Protein AF-A0AB74M6B7-F1 (afdb_monomer)

Secondary structure (DSSP, 8-state):
--HHHHHHHHHHHHHHHHH----SSHHHHHHHHHHHHHHHHHHHHHHHHHHTPPPP--S--EEEEETTEEEEE---------------

pLDDT: mean 78.1, std 14.52, range [39.78, 95.31]

Structure (mmCIF, N/CA/C/O backbone):
data_AF-A0AB74M6B7-F1
#
_entry.id   AF-A0AB74M6B7-F1
#
loop_
_atom_site.group_PDB
_atom_site.id
_atom_site.type_symbol
_atom_site.label_atom_id
_atom_site.label_alt_id
_atom_site.label_comp_id
_atom_site.label_asym_id
_atom_site.label_entity_id
_atom_site.label_seq_id
_atom_site.pdbx_PDB_ins_code
_atom_site.Cartn_x
_atom_site.Cartn_y
_atom_site.Cartn_z
_atom_site.occupancy
_atom_site.B_iso_or_equiv
_atom_site.auth_seq_id
_atom_site.auth_comp_id
_atom_site.auth_asym_id
_atom_site.auth_atom_id
_atom_site.pdbx_PDB_model_num
ATOM 1 N N . MET A 1 1 ? -0.573 -11.921 11.160 1.00 66.62 1 MET A N 1
ATOM 2 C CA . MET A 1 1 ? 0.735 -11.247 11.281 1.00 66.62 1 MET A CA 1
ATOM 3 C C . MET A 1 1 ? 0.622 -10.079 12.243 1.00 66.62 1 MET A C 1
ATOM 5 O O . MET A 1 1 ? -0.413 -9.421 12.249 1.00 66.62 1 MET A O 1
ATOM 9 N N . SER A 1 2 ? 1.649 -9.835 13.056 1.00 87.25 2 SER A N 1
ATOM 10 C CA . SER A 1 2 ? 1.756 -8.629 13.883 1.00 87.25 2 SER A CA 1
ATOM 11 C C . SER A 1 2 ? 2.219 -7.431 13.047 1.00 87.25 2 SER A C 1
ATOM 13 O O . SER A 1 2 ? 2.863 -7.599 12.012 1.00 87.25 2 SER A O 1
ATOM 15 N N . ALA A 1 3 ? 1.945 -6.210 13.514 1.00 86.56 3 ALA A N 1
ATOM 16 C CA . ALA A 1 3 ? 2.406 -4.985 12.851 1.00 86.56 3 ALA A CA 1
ATOM 17 C C . ALA A 1 3 ? 3.935 -4.959 12.648 1.00 86.56 3 ALA A C 1
ATOM 19 O O . ALA A 1 3 ? 4.425 -4.511 11.616 1.00 86.56 3 ALA A O 1
ATOM 20 N N . ILE A 1 4 ? 4.690 -5.505 13.608 1.00 87.81 4 ILE A N 1
ATOM 21 C CA . ILE A 1 4 ? 6.154 -5.610 13.538 1.00 87.81 4 ILE A CA 1
ATOM 22 C C . ILE A 1 4 ? 6.586 -6.559 12.412 1.00 87.81 4 ILE A C 1
ATOM 24 O O . ILE A 1 4 ? 7.528 -6.251 11.685 1.00 87.81 4 ILE A O 1
ATOM 28 N N . GLN A 1 5 ? 5.893 -7.689 12.235 1.00 90.19 5 GLN A N 1
ATOM 29 C CA . GLN A 1 5 ? 6.168 -8.617 11.132 1.00 90.19 5 GLN A CA 1
ATOM 30 C C . GLN A 1 5 ? 5.949 -7.937 9.775 1.00 90.19 5 GLN A C 1
ATOM 32 O O . GLN A 1 5 ? 6.833 -7.986 8.925 1.00 90.19 5 GLN A O 1
ATOM 37 N N . ILE A 1 6 ? 4.841 -7.210 9.617 1.00 92.25 6 ILE A N 1
ATOM 38 C CA . ILE A 1 6 ? 4.507 -6.503 8.370 1.00 92.25 6 ILE A CA 1
ATOM 39 C C . ILE A 1 6 ? 5.535 -5.401 8.069 1.00 92.25 6 ILE A C 1
ATOM 41 O O . ILE A 1 6 ? 6.028 -5.291 6.948 1.00 92.25 6 ILE A O 1
ATOM 45 N N . ALA A 1 7 ? 5.937 -4.621 9.077 1.00 91.38 7 ALA A N 1
ATOM 46 C CA . ALA A 1 7 ? 6.967 -3.595 8.914 1.00 91.38 7 ALA A CA 1
ATOM 47 C C . ALA A 1 7 ? 8.330 -4.185 8.497 1.00 91.38 7 ALA A C 1
ATOM 49 O O . ALA A 1 7 ? 9.058 -3.586 7.698 1.00 91.38 7 ALA A O 1
ATOM 50 N N . ASN A 1 8 ? 8.680 -5.369 9.010 1.00 94.81 8 ASN A N 1
ATOM 51 C CA . ASN A 1 8 ? 9.890 -6.078 8.600 1.00 94.81 8 ASN A CA 1
ATOM 52 C C . ASN A 1 8 ? 9.797 -6.577 7.152 1.00 94.81 8 ASN A C 1
ATOM 54 O O . ASN A 1 8 ? 10.771 -6.439 6.409 1.00 94.81 8 ASN A O 1
ATOM 58 N N . GLU A 1 9 ? 8.637 -7.076 6.723 1.00 94.19 9 GLU A N 1
ATOM 59 C CA . GLU A 1 9 ? 8.405 -7.474 5.330 1.00 94.19 9 GLU A CA 1
ATOM 60 C C . GLU A 1 9 ? 8.489 -6.291 4.361 1.00 94.19 9 GLU A C 1
ATOM 62 O O . GLU A 1 9 ? 9.127 -6.405 3.314 1.00 94.19 9 GLU A O 1
ATOM 67 N N . MET A 1 10 ? 7.940 -5.129 4.725 1.00 95.25 10 MET A N 1
ATOM 68 C CA . MET A 1 10 ? 8.082 -3.900 3.933 1.00 95.25 10 MET A CA 1
ATOM 69 C C . MET A 1 10 ? 9.553 -3.499 3.768 1.00 95.25 10 MET A C 1
ATOM 71 O O . MET A 1 10 ? 9.998 -3.178 2.665 1.00 95.25 10 MET A O 1
ATOM 75 N N . ARG A 1 11 ? 10.340 -3.557 4.852 1.00 93.88 11 ARG A N 1
ATOM 76 C CA . ARG A 1 11 ? 11.785 -3.274 4.802 1.00 93.88 11 ARG A CA 1
ATOM 77 C C . ARG A 1 11 ? 12.538 -4.269 3.923 1.00 93.88 11 ARG A C 1
ATOM 79 O O . ARG A 1 11 ? 13.461 -3.860 3.220 1.00 93.88 11 ARG A O 1
ATOM 86 N N . ALA A 1 12 ? 12.178 -5.550 3.973 1.00 93.88 12 ALA A N 1
ATOM 87 C CA . ALA A 1 12 ? 12.767 -6.573 3.115 1.00 93.88 12 ALA A CA 1
ATOM 88 C C . ALA A 1 12 ? 12.436 -6.306 1.639 1.00 93.88 12 ALA A C 1
ATOM 90 O O . ALA A 1 12 ? 13.349 -6.199 0.827 1.00 93.88 12 ALA A O 1
ATOM 91 N N . ALA A 1 13 ? 11.162 -6.064 1.315 1.00 92.19 13 ALA A N 1
ATOM 92 C CA . ALA A 1 13 ? 10.719 -5.775 -0.048 1.00 92.19 13 ALA A CA 1
ATOM 93 C C . ALA A 1 13 ? 11.403 -4.532 -0.645 1.00 92.19 13 ALA A C 1
ATOM 95 O O . ALA A 1 13 ? 11.797 -4.550 -1.810 1.00 92.19 13 ALA A O 1
ATOM 96 N N . ALA A 1 14 ? 11.581 -3.468 0.147 1.00 91.06 14 ALA A N 1
ATOM 97 C CA . ALA A 1 14 ? 12.283 -2.260 -0.289 1.00 91.06 14 ALA A CA 1
ATOM 98 C C . ALA A 1 14 ? 13.775 -2.518 -0.568 1.00 91.06 14 ALA A C 1
ATOM 100 O O . ALA A 1 14 ? 14.316 -2.042 -1.566 1.00 91.06 14 ALA A O 1
ATOM 101 N N . ARG A 1 15 ? 14.445 -3.299 0.291 1.00 90.38 15 ARG A N 1
ATOM 102 C CA . ARG A 1 15 ? 15.854 -3.677 0.089 1.00 90.38 15 ARG A CA 1
ATOM 103 C C . ARG A 1 15 ? 16.033 -4.583 -1.118 1.00 90.38 15 ARG A C 1
ATOM 105 O O . ARG A 1 15 ? 16.982 -4.380 -1.868 1.00 90.38 15 ARG A O 1
ATOM 112 N N . ASP A 1 16 ? 15.142 -5.548 -1.306 1.00 90.06 16 ASP A N 1
ATOM 113 C CA . ASP A 1 16 ? 15.189 -6.465 -2.442 1.00 90.06 16 ASP A CA 1
ATOM 114 C C . ASP A 1 16 ? 15.010 -5.709 -3.758 1.00 90.06 16 ASP A C 1
ATOM 116 O O . ASP A 1 16 ? 15.782 -5.921 -4.691 1.00 90.06 16 ASP A O 1
ATOM 120 N N . PHE A 1 17 ? 14.054 -4.776 -3.819 1.00 87.62 17 PHE A N 1
ATOM 121 C CA . PHE A 1 17 ? 13.869 -3.924 -4.992 1.00 87.62 17 PHE A CA 1
ATOM 122 C C . PHE A 1 17 ? 15.085 -3.018 -5.236 1.00 87.62 17 PHE A C 1
ATOM 124 O O . PHE A 1 17 ? 15.591 -2.975 -6.350 1.00 87.62 17 PHE A O 1
ATOM 131 N N . GLY A 1 18 ? 15.628 -2.371 -4.196 1.00 83.31 18 GLY A N 1
ATOM 132 C CA . GLY A 1 18 ? 1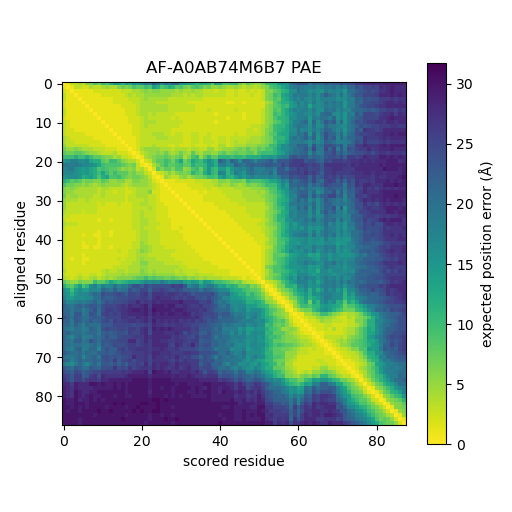6.813 -1.511 -4.322 1.00 83.31 18 GLY A CA 1
ATOM 133 C C . GLY A 1 18 ? 18.115 -2.253 -4.659 1.00 83.31 18 GLY A C 1
ATOM 134 O O . GLY A 1 18 ? 19.022 -1.670 -5.246 1.00 83.31 18 GLY A O 1
ATOM 135 N N . ARG A 1 19 ? 18.226 -3.544 -4.313 1.00 83.81 19 ARG A N 1
ATOM 136 C CA . ARG A 1 19 ? 19.370 -4.396 -4.689 1.00 83.81 19 ARG A CA 1
ATOM 137 C C . ARG A 1 19 ? 19.298 -4.892 -6.129 1.00 83.81 19 ARG A C 1
ATOM 139 O O . ARG A 1 19 ? 20.334 -5.294 -6.668 1.00 83.81 19 ARG A O 1
ATOM 146 N N . ARG A 1 20 ? 18.120 -4.867 -6.762 1.00 78.62 20 ARG A N 1
ATOM 147 C CA . ARG A 1 20 ? 17.989 -5.162 -8.193 1.00 78.62 20 ARG A CA 1
ATOM 148 C C . ARG A 1 20 ? 18.654 -4.034 -8.975 1.00 78.62 20 ARG A C 1
ATOM 150 O O . ARG A 1 20 ? 18.096 -2.971 -9.194 1.00 78.62 20 ARG A O 1
ATOM 157 N N . THR A 1 21 ? 19.903 -4.282 -9.340 1.00 61.19 21 THR A N 1
ATOM 158 C CA . THR A 1 21 ? 20.824 -3.307 -9.939 1.00 61.19 21 THR A CA 1
ATOM 159 C C . THR A 1 21 ? 20.885 -3.403 -11.459 1.00 61.19 21 THR A C 1
ATOM 161 O O . THR A 1 21 ? 21.554 -2.594 -12.094 1.00 61.19 21 THR A O 1
ATOM 164 N N . ARG A 1 22 ? 20.207 -4.383 -12.062 1.00 66.56 22 ARG A N 1
ATOM 165 C CA . ARG A 1 22 ? 20.199 -4.600 -13.509 1.00 66.56 22 ARG A CA 1
ATOM 166 C C . ARG A 1 22 ? 18.807 -5.008 -13.950 1.00 66.56 22 ARG A C 1
ATOM 168 O O . ARG A 1 22 ? 18.467 -6.182 -13.906 1.00 66.56 22 ARG A O 1
ATOM 175 N N . PHE A 1 23 ? 18.024 -4.022 -14.350 1.00 72.44 23 PHE A N 1
ATOM 176 C CA . PHE A 1 23 ? 16.923 -4.262 -15.268 1.00 72.44 23 PHE A CA 1
ATOM 177 C C . PHE A 1 23 ? 17.540 -4.164 -16.659 1.00 72.44 23 PHE A C 1
ATOM 179 O O . PHE A 1 23 ? 18.171 -3.152 -16.976 1.00 72.44 23 PHE A O 1
ATOM 186 N N . GLY A 1 24 ? 17.503 -5.263 -17.414 1.00 70.00 24 GLY A N 1
ATOM 187 C CA . GLY A 1 24 ? 18.117 -5.311 -18.744 1.00 70.00 24 GLY A CA 1
ATOM 188 C C . GLY A 1 24 ? 17.343 -4.465 -19.753 1.00 70.00 24 GLY A C 1
ATOM 189 O O . GLY A 1 24 ? 17.912 -4.009 -20.742 1.00 70.00 24 GLY A O 1
ATOM 190 N N . ASP A 1 25 ? 16.068 -4.225 -19.451 1.00 85.19 25 ASP A N 1
ATOM 191 C CA . ASP A 1 25 ? 15.119 -3.455 -20.237 1.00 85.19 25 ASP A CA 1
ATOM 192 C C . ASP A 1 25 ? 14.340 -2.474 -19.338 1.00 85.19 25 ASP A C 1
ATOM 194 O O . ASP A 1 25 ? 14.028 -2.748 -18.173 1.00 85.19 25 ASP A O 1
ATOM 198 N N . GLN A 1 26 ? 14.008 -1.307 -19.886 1.00 83.81 26 GLN A N 1
ATOM 199 C CA . GLN A 1 26 ? 13.170 -0.308 -19.234 1.00 83.81 26 GLN A CA 1
ATOM 200 C C . GLN A 1 26 ? 11.741 -0.823 -19.007 1.00 83.81 26 GLN A C 1
ATOM 202 O O . GLN A 1 26 ? 11.138 -0.477 -17.989 1.00 83.81 26 GLN A O 1
ATOM 207 N N . ALA A 1 27 ? 11.202 -1.649 -19.911 1.00 86.81 27 ALA A N 1
ATOM 208 C CA . ALA A 1 27 ? 9.881 -2.252 -19.727 1.00 86.81 27 ALA A CA 1
ATOM 209 C C . ALA A 1 27 ? 9.862 -3.191 -18.508 1.00 86.81 27 ALA A C 1
ATOM 211 O O . ALA A 1 27 ? 9.011 -3.050 -17.630 1.00 86.81 27 ALA A O 1
ATOM 212 N N . GLU A 1 28 ? 10.876 -4.051 -18.390 1.00 86.31 28 GLU A N 1
ATOM 213 C CA . GLU A 1 28 ? 11.072 -4.954 -17.249 1.00 86.31 28 GLU A CA 1
ATOM 214 C C . GLU A 1 28 ? 11.189 -4.182 -15.923 1.00 86.31 28 GLU A C 1
ATOM 216 O O . GLU A 1 28 ? 10.609 -4.572 -14.907 1.00 86.31 28 GLU A O 1
ATOM 221 N N . TYR A 1 29 ? 11.893 -3.044 -15.926 1.00 88.81 29 TYR A N 1
ATOM 222 C CA . TYR A 1 29 ? 11.959 -2.169 -14.754 1.00 88.81 29 TYR A CA 1
ATOM 223 C C . TYR A 1 29 ? 10.589 -1.624 -14.351 1.00 88.81 29 TYR A C 1
ATOM 225 O O . TYR A 1 29 ? 10.251 -1.623 -13.165 1.00 88.81 29 TYR A O 1
ATOM 233 N N . LEU A 1 30 ? 9.810 -1.129 -15.316 1.00 90.06 30 LEU A N 1
ATOM 234 C CA . LEU A 1 30 ? 8.504 -0.535 -15.043 1.00 90.06 30 LEU A CA 1
ATOM 235 C C . LEU A 1 30 ? 7.513 -1.57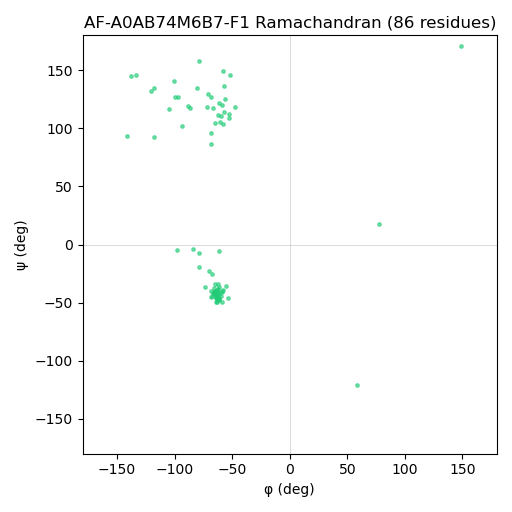7 -14.520 1.00 90.06 30 LEU A C 1
ATOM 237 O O . LEU A 1 30 ? 6.849 -1.305 -13.521 1.00 90.06 30 LEU A O 1
ATOM 241 N N . GLU A 1 31 ? 7.480 -2.774 -15.104 1.00 89.88 31 GLU A N 1
ATOM 242 C CA . GLU A 1 31 ? 6.653 -3.880 -14.605 1.00 89.88 31 GLU A CA 1
ATOM 243 C C . GLU A 1 31 ? 7.064 -4.298 -13.187 1.00 89.88 31 GLU A C 1
ATOM 245 O O . GLU A 1 31 ? 6.225 -4.387 -12.286 1.00 89.88 31 GLU A O 1
ATOM 250 N N . ALA A 1 32 ? 8.368 -4.463 -12.941 1.00 89.94 32 ALA A N 1
ATOM 251 C CA . ALA A 1 32 ? 8.872 -4.795 -11.613 1.00 89.94 32 ALA A CA 1
ATOM 252 C C . ALA A 1 32 ? 8.565 -3.701 -10.577 1.00 89.94 32 ALA A C 1
ATOM 254 O O . ALA A 1 32 ? 8.332 -4.008 -9.402 1.00 89.94 32 ALA A O 1
ATOM 255 N N . LYS A 1 33 ? 8.574 -2.429 -10.992 1.00 91.06 33 LYS A N 1
ATOM 256 C CA . LYS A 1 33 ? 8.210 -1.287 -10.148 1.00 91.06 33 LYS A CA 1
ATOM 257 C C . LYS A 1 33 ? 6.720 -1.304 -9.819 1.00 91.06 33 LYS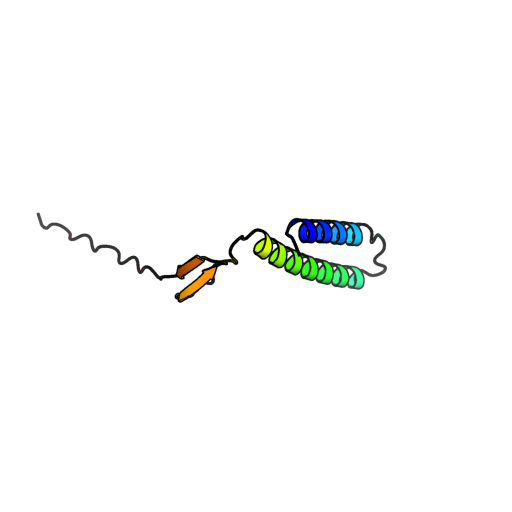 A C 1
ATOM 259 O O . LYS A 1 33 ? 6.367 -1.126 -8.655 1.00 91.06 33 LYS A O 1
ATOM 264 N N . ASP A 1 34 ? 5.860 -1.557 -10.798 1.00 93.62 34 ASP A N 1
ATOM 265 C CA . ASP A 1 34 ? 4.413 -1.632 -10.588 1.00 93.62 34 ASP A CA 1
ATOM 266 C C . ASP A 1 34 ? 4.047 -2.775 -9.635 1.00 93.62 34 ASP A C 1
ATOM 268 O O . ASP A 1 34 ? 3.264 -2.585 -8.699 1.00 93.62 34 ASP A O 1
ATOM 272 N N . ASP A 1 35 ? 4.668 -3.943 -9.797 1.00 92.75 35 ASP A N 1
ATOM 273 C CA . ASP A 1 35 ? 4.482 -5.068 -8.880 1.00 92.75 35 ASP A CA 1
ATOM 274 C C . ASP A 1 35 ? 5.018 -4.778 -7.474 1.00 92.75 35 ASP A C 1
ATOM 276 O O . ASP A 1 35 ? 4.385 -5.149 -6.476 1.00 92.75 35 ASP A O 1
ATOM 280 N N . HIS A 1 36 ? 6.144 -4.066 -7.368 1.00 94.00 36 HIS A N 1
ATOM 281 C CA . HIS A 1 36 ? 6.656 -3.594 -6.085 1.00 94.00 36 HIS A CA 1
ATOM 282 C C . HIS A 1 36 ? 5.664 -2.643 -5.399 1.00 94.00 36 HIS A C 1
ATOM 284 O O . HIS A 1 36 ? 5.341 -2.853 -4.227 1.00 94.00 36 HIS A O 1
ATOM 290 N N . CYS A 1 37 ? 5.123 -1.658 -6.121 1.00 93.62 37 CYS A N 1
ATOM 291 C CA . CYS A 1 37 ? 4.113 -0.734 -5.603 1.00 93.62 37 CYS A CA 1
ATOM 292 C C . CYS A 1 37 ? 2.854 -1.475 -5.129 1.00 93.62 37 CYS A C 1
ATOM 294 O O . CYS A 1 37 ? 2.451 -1.311 -3.977 1.00 93.62 37 CYS A O 1
ATOM 296 N N . ARG A 1 38 ? 2.298 -2.382 -5.946 1.00 95.31 38 ARG A N 1
ATOM 297 C CA . ARG A 1 38 ? 1.128 -3.199 -5.564 1.00 95.31 38 ARG A CA 1
ATOM 298 C C . ARG A 1 38 ? 1.383 -4.022 -4.302 1.00 95.31 38 ARG A C 1
ATOM 300 O O . ARG A 1 38 ? 0.489 -4.181 -3.470 1.00 95.31 38 ARG A O 1
ATOM 307 N N . ARG A 1 39 ? 2.589 -4.580 -4.155 1.00 94.31 39 ARG A N 1
ATOM 308 C CA . ARG A 1 39 ? 2.973 -5.335 -2.954 1.00 94.31 39 ARG A CA 1
ATOM 309 C C . ARG A 1 39 ? 3.063 -4.425 -1.729 1.00 94.31 39 ARG A C 1
ATOM 311 O O . ARG A 1 39 ? 2.562 -4.803 -0.671 1.00 94.31 39 ARG A O 1
ATOM 318 N N . MET A 1 40 ? 3.669 -3.249 -1.868 1.00 94.75 40 MET A N 1
ATOM 319 C CA . MET A 1 40 ? 3.786 -2.271 -0.784 1.00 94.75 40 MET A CA 1
ATOM 320 C C . MET A 1 40 ? 2.418 -1.755 -0.328 1.00 94.75 40 MET A C 1
ATOM 322 O O . MET A 1 40 ? 2.197 -1.669 0.877 1.00 94.75 40 MET A O 1
ATOM 326 N N . ASP A 1 41 ? 1.481 -1.513 -1.246 1.00 94.19 41 ASP A N 1
ATOM 327 C CA . ASP A 1 41 ? 0.114 -1.089 -0.910 1.00 94.19 41 ASP A CA 1
ATOM 328 C C . ASP A 1 41 ? -0.638 -2.141 -0.086 1.00 94.19 41 ASP A C 1
ATOM 330 O O . ASP A 1 41 ? -1.307 -1.810 0.895 1.00 94.19 41 ASP A O 1
ATOM 334 N N . ARG A 1 42 ? -0.492 -3.427 -0.432 1.00 93.00 42 ARG A N 1
ATOM 335 C CA . ARG A 1 42 ? -1.081 -4.528 0.351 1.00 93.00 42 ARG A CA 1
ATOM 336 C C . ARG A 1 42 ? -0.491 -4.592 1.759 1.00 93.00 42 ARG A C 1
ATOM 338 O O . ARG A 1 42 ? -1.243 -4.645 2.727 1.00 93.00 42 ARG A O 1
ATOM 345 N N . LEU A 1 43 ? 0.838 -4.523 1.876 1.00 93.62 43 LEU A N 1
ATOM 346 C CA . LEU A 1 43 ? 1.520 -4.521 3.175 1.00 93.62 43 LEU A CA 1
ATOM 347 C C . LEU A 1 43 ? 1.136 -3.296 4.017 1.00 93.62 43 LEU A C 1
ATOM 349 O O . LEU A 1 43 ? 0.941 -3.418 5.223 1.00 93.62 43 LEU A O 1
ATOM 353 N N . LEU A 1 44 ? 0.974 -2.127 3.396 1.00 90.81 44 LEU A N 1
ATOM 354 C CA . LEU A 1 44 ? 0.491 -0.921 4.066 1.00 90.81 44 LEU A CA 1
ATOM 355 C C . LEU A 1 44 ? -0.941 -1.090 4.578 1.00 90.81 44 LEU A C 1
ATOM 357 O O . LEU A 1 44 ? -1.212 -0.743 5.726 1.00 90.81 44 LEU A O 1
ATOM 361 N N . ALA A 1 45 ? -1.847 -1.647 3.773 1.00 89.12 45 ALA A N 1
ATOM 362 C CA . ALA A 1 45 ? -3.221 -1.912 4.197 1.00 89.12 45 ALA A CA 1
ATOM 363 C C . ALA A 1 45 ? -3.275 -2.898 5.379 1.00 89.12 45 ALA A C 1
ATOM 365 O O . ALA A 1 45 ? -3.997 -2.664 6.356 1.00 89.12 45 ALA A O 1
ATOM 366 N N . ASP A 1 46 ? -2.468 -3.959 5.329 1.00 88.25 46 ASP A N 1
ATOM 367 C CA . ASP A 1 46 ? -2.345 -4.924 6.421 1.00 88.25 46 ASP A CA 1
ATOM 368 C C . ASP A 1 46 ? -1.745 -4.281 7.675 1.00 88.25 46 ASP A C 1
ATOM 370 O O . ASP A 1 46 ? -2.223 -4.532 8.785 1.00 88.25 46 ASP A O 1
ATOM 374 N N . LEU A 1 47 ? -0.741 -3.411 7.517 1.00 89.38 47 LEU A N 1
ATOM 375 C CA . LEU A 1 47 ? -0.129 -2.679 8.622 1.00 89.38 47 LEU A CA 1
ATOM 376 C C . LEU A 1 47 ? -1.146 -1.754 9.289 1.00 89.38 47 LEU A C 1
ATOM 378 O O . LEU A 1 47 ? -1.298 -1.821 10.505 1.00 89.38 47 LEU A O 1
ATOM 382 N N . VAL A 1 48 ? -1.870 -0.950 8.504 1.00 85.81 48 VAL A N 1
ATOM 383 C CA . VAL A 1 48 ? -2.955 -0.055 8.949 1.00 85.81 48 VAL A CA 1
ATOM 384 C C . VAL A 1 48 ? -4.002 -0.837 9.744 1.00 85.81 48 VAL A C 1
ATOM 386 O O . VAL A 1 48 ? -4.368 -0.440 10.853 1.00 85.81 48 VAL A O 1
ATOM 389 N N . ARG A 1 49 ? -4.418 -2.004 9.239 1.00 82.88 49 ARG A N 1
ATOM 390 C CA . ARG A 1 49 ? -5.348 -2.897 9.941 1.00 82.88 49 ARG A CA 1
ATOM 391 C C . ARG A 1 49 ? -4.760 -3.445 11.245 1.00 82.88 49 ARG A C 1
ATOM 393 O O . ARG A 1 49 ? -5.482 -3.531 12.238 1.00 82.88 49 ARG A O 1
ATOM 400 N N . ALA A 1 50 ? -3.479 -3.814 11.256 1.00 83.19 50 ALA A N 1
ATOM 401 C CA . ALA A 1 50 ? -2.803 -4.405 12.410 1.00 83.19 50 ALA A CA 1
ATOM 402 C C . ALA A 1 50 ? -2.503 -3.393 13.529 1.00 83.19 50 ALA A C 1
ATOM 404 O O . ALA A 1 50 ? -2.607 -3.745 14.702 1.00 83.19 50 ALA A O 1
ATOM 405 N N . ILE A 1 51 ? -2.162 -2.145 13.189 1.00 82.25 51 ILE A N 1
ATOM 406 C CA . ILE A 1 51 ? -1.967 -1.052 14.162 1.00 82.25 51 ILE A CA 1
ATOM 407 C C . ILE A 1 51 ? -3.297 -0.453 14.645 1.00 82.25 51 ILE A C 1
ATOM 409 O O . ILE A 1 51 ? -3.312 0.357 15.568 1.00 82.25 51 ILE A O 1
ATOM 413 N N . GLY A 1 52 ? -4.418 -0.858 14.041 1.00 69.00 52 GLY A N 1
ATOM 414 C CA . GLY A 1 52 ? -5.750 -0.381 14.400 1.00 69.00 52 GLY A CA 1
ATOM 415 C C . GLY A 1 52 ? -6.075 1.010 13.859 1.00 69.00 52 GLY A C 1
ATOM 416 O O . GLY A 1 52 ? -7.024 1.631 14.339 1.00 69.00 52 GLY A O 1
ATOM 417 N N . THR A 1 53 ? -5.332 1.506 12.865 1.00 58.25 53 THR A N 1
ATOM 418 C CA . THR A 1 53 ? -5.738 2.700 12.123 1.00 58.25 53 THR A CA 1
ATOM 419 C C . THR A 1 53 ? -7.006 2.334 11.349 1.00 58.25 53 THR A C 1
ATOM 421 O O . THR A 1 53 ? -6.971 1.409 10.532 1.00 58.25 53 THR A O 1
ATOM 424 N N . PRO A 1 54 ? -8.151 2.986 11.620 1.00 56.91 54 PRO A N 1
ATOM 425 C CA . PRO A 1 54 ? -9.384 2.661 10.924 1.00 56.91 54 PRO A CA 1
ATOM 426 C C . PRO A 1 54 ? -9.159 2.831 9.417 1.00 56.91 5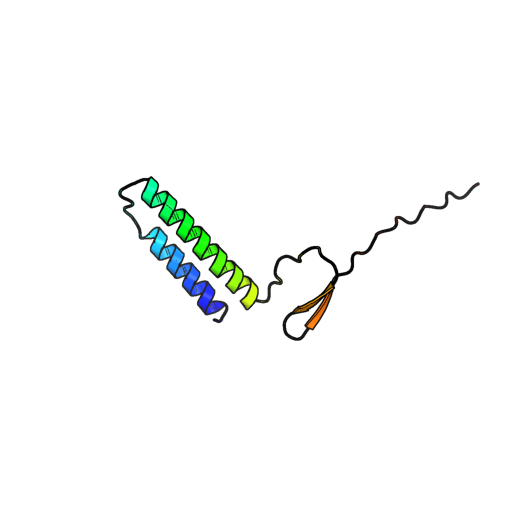4 PRO A C 1
ATOM 428 O O . PRO A 1 54 ? -8.552 3.834 9.026 1.00 56.91 54 PRO A O 1
ATOM 431 N N . PRO A 1 55 ? -9.630 1.899 8.565 1.00 55.22 55 PRO A N 1
ATOM 432 C CA . PRO A 1 55 ? -9.652 2.146 7.129 1.00 55.22 55 PRO A CA 1
ATOM 433 C C . PRO A 1 55 ? -10.347 3.492 6.870 1.00 55.22 55 PRO A C 1
ATOM 435 O O . PRO A 1 55 ? -11.257 3.839 7.637 1.00 55.22 55 PRO A O 1
ATOM 438 N N . PRO A 1 56 ? -9.921 4.260 5.843 1.00 56.88 56 PRO A N 1
ATOM 439 C 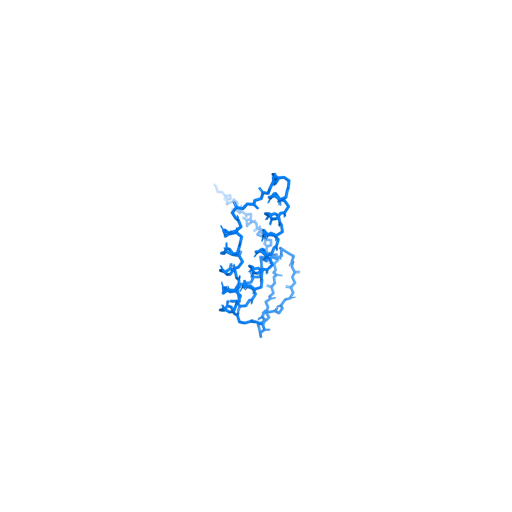CA . PRO A 1 56 ? -10.529 5.546 5.523 1.00 56.88 56 PRO A CA 1
ATOM 440 C C . PRO A 1 56 ? -12.039 5.357 5.506 1.00 56.88 56 PRO A C 1
ATOM 442 O O . PRO A 1 56 ? -12.557 4.495 4.794 1.00 56.88 56 PRO A O 1
ATOM 445 N N . LEU A 1 57 ? -12.712 6.076 6.405 1.00 55.22 57 LEU A N 1
ATOM 446 C CA . LEU A 1 57 ? -14.131 5.908 6.668 1.00 55.22 57 LEU A CA 1
ATOM 447 C C . LEU A 1 57 ? -14.856 6.010 5.327 1.00 55.22 57 LEU A C 1
ATOM 449 O O . LEU A 1 57 ? -14.881 7.080 4.721 1.00 55.22 57 LEU A O 1
ATOM 453 N N . SER A 1 58 ? -15.437 4.905 4.848 1.00 55.47 58 SER A N 1
ATOM 454 C CA . SER A 1 58 ? -16.388 5.007 3.749 1.00 55.47 58 SER A CA 1
ATOM 455 C C . SER A 1 58 ? -17.470 5.970 4.228 1.00 55.47 58 SER A C 1
ATOM 457 O O . SER A 1 58 ? -18.043 5.743 5.293 1.00 55.47 58 SER A O 1
ATOM 459 N N . ILE A 1 59 ? -17.746 7.030 3.471 1.00 59.44 59 ILE A N 1
ATOM 460 C CA . ILE A 1 59 ? -18.673 8.115 3.852 1.00 59.44 59 ILE A CA 1
ATOM 461 C C . ILE A 1 59 ? -20.121 7.606 4.069 1.00 59.44 59 ILE A C 1
ATOM 463 O O . ILE A 1 59 ? -21.000 8.336 4.517 1.00 59.44 59 ILE A O 1
ATOM 467 N N . GLN A 1 60 ? -20.390 6.333 3.782 1.00 66.00 60 GLN A N 1
ATOM 468 C CA . GLN A 1 60 ? -21.710 5.735 3.868 1.00 66.00 60 GLN A CA 1
ATOM 469 C C . GLN A 1 60 ? -22.188 5.552 5.329 1.00 66.00 60 GLN A C 1
ATOM 471 O O . GLN A 1 60 ? -21.477 4.949 6.140 1.00 66.00 60 GLN A O 1
ATOM 476 N N . PRO A 1 61 ? -23.408 6.011 5.670 1.00 78.00 61 PRO A N 1
ATOM 477 C CA . PRO A 1 61 ? -24.019 5.791 6.981 1.00 78.00 61 PRO A CA 1
ATOM 478 C C . PRO A 1 61 ? -24.167 4.311 7.340 1.00 78.00 61 PRO A C 1
ATOM 480 O O . PRO A 1 61 ? -24.408 3.466 6.474 1.00 78.00 61 PRO A O 1
ATOM 483 N N . GLY A 1 62 ? -24.103 4.001 8.636 1.00 79.31 62 GLY A N 1
ATOM 484 C CA . GLY A 1 62 ? -24.427 2.671 9.151 1.00 79.31 62 GLY A CA 1
ATOM 485 C C . GLY A 1 62 ? -23.649 2.259 10.397 1.00 79.31 62 GLY A C 1
ATOM 486 O O . GLY A 1 62 ? -22.690 2.912 10.813 1.00 79.31 62 GLY A O 1
ATOM 487 N N . THR A 1 63 ? -24.072 1.139 10.987 1.00 80.38 63 THR A N 1
ATOM 488 C CA . THR A 1 63 ? -23.395 0.499 12.123 1.00 80.38 63 THR A CA 1
ATOM 489 C C . THR A 1 63 ? -22.205 -0.320 11.637 1.00 80.38 63 THR A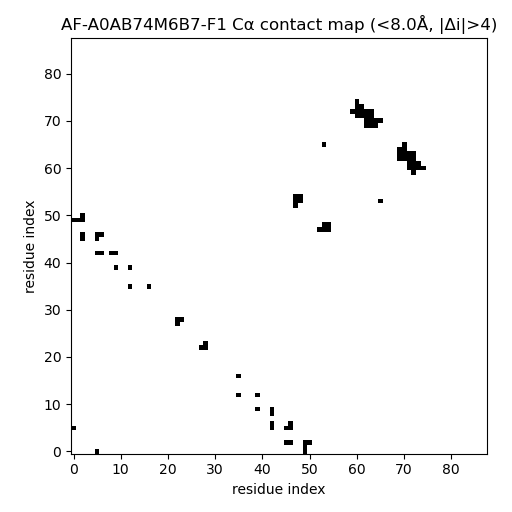 C 1
ATOM 491 O O . THR A 1 63 ? -22.315 -1.072 10.660 1.00 80.38 63 THR A O 1
ATOM 494 N N . ARG A 1 64 ? -21.059 -0.199 12.311 1.00 74.50 64 ARG A N 1
ATOM 495 C CA . ARG A 1 64 ? -19.829 -0.933 11.990 1.00 74.50 64 ARG A CA 1
ATOM 496 C C . ARG A 1 64 ? -19.150 -1.434 13.261 1.00 74.50 64 ARG A C 1
ATOM 498 O O . ARG A 1 64 ? -19.161 -0.765 14.291 1.00 74.50 64 ARG A O 1
ATOM 505 N N . ARG A 1 65 ? -18.531 -2.613 13.176 1.00 73.88 65 ARG A N 1
ATOM 506 C CA . ARG A 1 65 ? -17.702 -3.177 14.248 1.00 73.88 65 ARG A CA 1
ATOM 507 C C . ARG A 1 65 ? -16.228 -2.873 13.987 1.00 73.88 65 ARG A C 1
ATOM 509 O O . ARG A 1 65 ? -15.713 -3.194 12.921 1.00 73.88 65 ARG A O 1
ATOM 516 N N . LEU A 1 66 ? -15.563 -2.282 14.974 1.00 67.88 66 LEU A N 1
ATOM 517 C CA . LEU A 1 66 ? -14.124 -2.026 15.014 1.00 67.88 66 LEU A CA 1
ATOM 518 C C . LEU A 1 66 ? -13.537 -2.803 16.196 1.00 67.88 66 LEU A C 1
ATOM 520 O O . LEU A 1 66 ? -13.557 -2.341 17.339 1.00 67.88 66 LEU A O 1
ATOM 524 N N . GLY A 1 67 ? -13.069 -4.024 15.928 1.00 75.50 67 GLY A N 1
ATOM 525 C CA . GLY A 1 67 ? -12.686 -4.963 16.984 1.00 75.50 67 GLY A CA 1
ATOM 526 C C . GLY A 1 67 ? -13.867 -5.238 17.921 1.00 75.50 67 GLY A C 1
ATOM 527 O O . GLY A 1 67 ? -14.926 -5.671 17.471 1.00 75.50 67 GLY A O 1
ATOM 528 N N . ALA A 1 68 ? -13.700 -4.936 19.211 1.00 77.75 68 ALA A N 1
ATOM 529 C CA . ALA A 1 68 ? -14.750 -5.062 20.228 1.0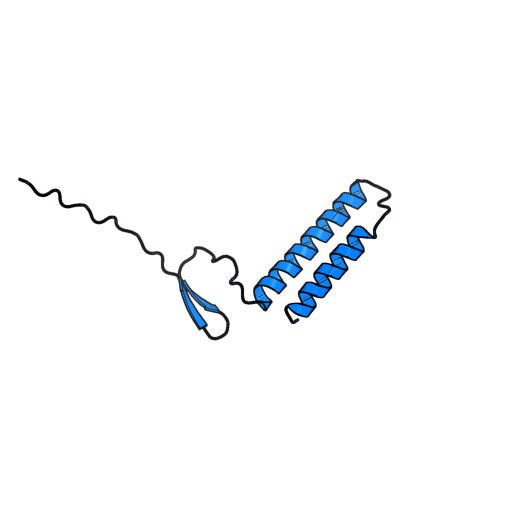0 77.75 68 ALA A CA 1
ATOM 530 C C . ALA A 1 68 ? -15.708 -3.852 20.311 1.00 77.75 68 ALA A C 1
ATOM 532 O O . ALA A 1 68 ? -16.647 -3.866 21.104 1.00 77.75 68 ALA A O 1
ATOM 533 N N . ARG A 1 69 ? -15.479 -2.784 19.536 1.00 68.12 69 ARG A N 1
ATOM 534 C CA . ARG A 1 69 ? -16.265 -1.540 19.605 1.00 68.12 69 ARG A CA 1
ATOM 535 C C . ARG A 1 69 ? -17.301 -1.483 18.485 1.00 68.12 69 ARG A C 1
ATOM 537 O O . ARG A 1 69 ? -17.008 -1.843 17.347 1.00 68.12 69 ARG A O 1
ATOM 544 N N . SER A 1 70 ? -18.497 -0.991 18.796 1.00 78.62 70 SER A N 1
ATOM 545 C CA . SER A 1 70 ? -19.524 -0.657 17.804 1.00 78.62 70 SER A CA 1
ATOM 546 C C . SER A 1 70 ? -19.502 0.848 17.543 1.00 78.62 70 SER A C 1
ATOM 548 O O . SER A 1 70 ? -19.553 1.631 18.490 1.00 78.62 70 SER A O 1
ATOM 550 N N . VAL A 1 71 ? -19.402 1.252 16.278 1.00 79.69 71 VAL A N 1
ATOM 551 C CA . VAL A 1 71 ? -19.407 2.657 15.849 1.00 79.69 71 VAL A CA 1
ATOM 552 C C . VAL A 1 71 ? -20.569 2.885 14.890 1.00 79.69 71 VAL A C 1
ATOM 554 O O . VAL A 1 71 ? -20.767 2.120 13.947 1.00 79.69 71 VAL A O 1
ATOM 557 N N . GLN A 1 72 ? -21.328 3.954 15.130 1.00 83.19 72 GLN A N 1
ATOM 558 C CA . GLN A 1 72 ? -22.424 4.388 14.271 1.00 83.19 72 GLN A CA 1
ATOM 559 C C . GLN A 1 72 ? -21.988 5.611 13.460 1.00 83.19 72 GLN A C 1
ATOM 561 O O . GLN A 1 72 ? -21.737 6.675 14.026 1.00 83.19 72 GLN A O 1
ATOM 566 N N . VAL A 1 73 ? -21.935 5.473 12.135 1.00 77.38 73 VAL A N 1
ATOM 567 C CA . VAL A 1 73 ? -21.741 6.608 11.225 1.00 77.38 73 VAL A CA 1
ATOM 568 C C . VAL A 1 73 ? -23.112 7.188 10.896 1.00 77.38 73 VAL A C 1
ATOM 570 O O . VAL A 1 73 ? -23.970 6.494 10.346 1.00 77.38 73 VAL A O 1
ATOM 573 N N . VAL A 1 74 ? -23.323 8.455 11.250 1.00 77.25 74 VAL A N 1
ATOM 574 C CA . VAL A 1 74 ? -24.530 9.221 10.918 1.00 77.25 74 VAL A CA 1
ATOM 575 C C . VAL A 1 74 ? -24.153 10.409 10.043 1.00 77.25 74 VAL A C 1
ATOM 577 O O . VAL A 1 74 ? -23.201 11.127 10.353 1.00 77.25 74 VAL A O 1
ATOM 580 N N . ILE A 1 75 ? -24.911 10.643 8.971 1.00 76.56 75 ILE A N 1
ATOM 581 C CA . ILE A 1 75 ? -24.889 11.943 8.298 1.00 76.56 75 ILE A CA 1
ATOM 582 C C . ILE A 1 75 ? -25.602 12.912 9.233 1.00 76.56 75 ILE A C 1
ATOM 584 O O . ILE A 1 75 ? -26.763 12.714 9.585 1.00 76.56 75 ILE A O 1
ATOM 588 N N . ARG A 1 76 ? -24.881 13.936 9.685 1.00 73.81 76 ARG A N 1
ATOM 589 C CA . ARG A 1 76 ? -25.499 15.083 10.342 1.00 73.81 76 ARG A CA 1
ATOM 590 C C . ARG A 1 76 ? -25.738 16.121 9.266 1.00 73.81 76 ARG A C 1
ATOM 592 O O . ARG A 1 76 ? -24.799 16.818 8.882 1.00 73.81 76 ARG A O 1
ATOM 599 N N . ASP A 1 77 ? -26.979 16.230 8.813 1.00 68.06 77 ASP A N 1
ATOM 600 C CA . ASP A 1 77 ? -27.403 17.408 8.075 1.00 68.06 77 ASP A CA 1
ATOM 601 C C . ASP A 1 77 ? -27.228 18.595 9.017 1.00 68.06 77 ASP A C 1
ATOM 603 O O . ASP A 1 77 ? -27.960 18.768 9.993 1.00 68.06 77 ASP A O 1
ATOM 607 N N . ARG A 1 78 ? -26.189 19.400 8.784 1.00 59.12 78 ARG A N 1
ATOM 608 C CA . ARG A 1 78 ? -26.123 20.728 9.383 1.00 59.12 78 ARG A CA 1
ATOM 609 C C . ARG A 1 78 ? -27.224 21.533 8.709 1.00 59.12 78 ARG A C 1
ATOM 611 O O . ARG A 1 78 ? -26.960 22.194 7.714 1.00 59.12 78 ARG A O 1
ATOM 618 N N . THR A 1 79 ? -28.450 21.476 9.217 1.00 58.62 79 THR A N 1
ATOM 619 C CA . THR A 1 79 ? -29.446 22.501 8.912 1.00 58.62 79 THR A CA 1
ATOM 620 C C . THR A 1 79 ? -28.884 23.810 9.468 1.00 58.62 79 THR A C 1
ATOM 622 O O . THR A 1 79 ? -28.736 23.927 10.688 1.00 58.62 79 THR A O 1
ATOM 625 N N . PRO A 1 80 ? -28.493 24.791 8.632 1.00 55.62 80 PRO A N 1
ATOM 626 C CA . PRO A 1 80 ? -28.124 26.091 9.162 1.00 55.62 80 PRO A CA 1
ATOM 627 C C . PRO A 1 80 ? -29.365 26.642 9.863 1.00 55.62 80 PRO A C 1
ATOM 629 O O . PRO A 1 80 ? -30.429 26.745 9.251 1.00 55.62 80 PRO A O 1
ATOM 632 N N . GLN A 1 81 ? -29.259 26.954 11.158 1.00 57.59 81 GLN A N 1
ATOM 633 C CA . GLN A 1 81 ? -30.337 27.654 11.844 1.00 57.59 81 GLN A CA 1
ATOM 634 C C . GLN A 1 81 ? -30.588 28.952 11.079 1.00 57.59 81 GLN A C 1
ATOM 636 O O . GLN A 1 81 ? -29.717 29.820 10.992 1.00 57.59 81 GLN A O 1
ATOM 641 N N . LYS A 1 82 ? -31.771 29.048 10.469 1.00 52.12 82 LYS A N 1
ATOM 642 C CA . LYS A 1 82 ? -32.253 30.252 9.804 1.00 52.12 82 LYS A CA 1
ATOM 643 C C . LYS A 1 82 ? -32.250 31.339 10.877 1.00 52.12 82 LYS A C 1
ATOM 645 O O . LYS A 1 82 ? -33.087 31.301 11.775 1.00 52.12 82 LYS A O 1
ATOM 650 N N . ARG A 1 83 ? -31.265 32.246 10.843 1.00 59.53 83 ARG A N 1
ATOM 651 C CA . ARG A 1 83 ? -31.242 33.430 11.709 1.00 59.53 83 ARG A CA 1
ATOM 652 C C . ARG A 1 83 ? -32.583 34.124 11.511 1.00 59.53 83 ARG A C 1
ATOM 654 O O . ARG A 1 83 ? -32.851 34.646 10.431 1.00 59.53 83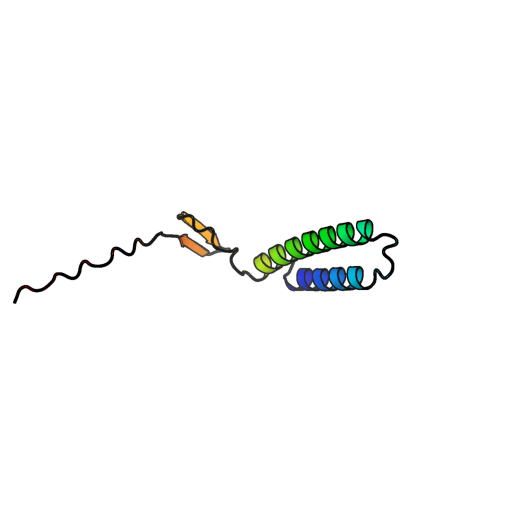 ARG A O 1
ATOM 661 N N . VAL A 1 84 ? -33.444 34.060 12.521 1.00 53.00 84 VAL A N 1
ATOM 662 C CA . VAL A 1 84 ? -34.655 34.870 12.562 1.00 53.00 84 VAL A CA 1
ATOM 663 C C . VAL A 1 84 ? -34.150 36.303 12.646 1.00 53.00 84 VAL A C 1
ATOM 665 O O . VAL A 1 84 ? -33.594 36.706 13.663 1.00 53.00 84 VAL A O 1
ATOM 668 N N . ALA A 1 85 ? -34.237 37.034 11.535 1.00 51.25 85 ALA A N 1
ATOM 669 C CA . ALA A 1 85 ? -34.023 38.467 11.542 1.00 51.25 85 ALA A CA 1
ATOM 670 C C . ALA A 1 85 ? -35.066 39.057 12.494 1.00 51.25 85 ALA A C 1
ATOM 672 O O . ALA A 1 85 ? -36.268 38.986 12.228 1.00 51.25 85 ALA A O 1
ATOM 673 N N . ALA A 1 86 ? -34.606 39.559 13.638 1.00 52.16 86 ALA A N 1
ATOM 674 C CA . ALA A 1 86 ? -35.427 40.363 14.519 1.00 52.16 86 ALA A CA 1
ATOM 675 C C . ALA A 1 86 ? -35.900 41.581 13.716 1.00 52.16 86 ALA A C 1
ATOM 677 O O . ALA A 1 86 ? -35.086 42.335 13.187 1.0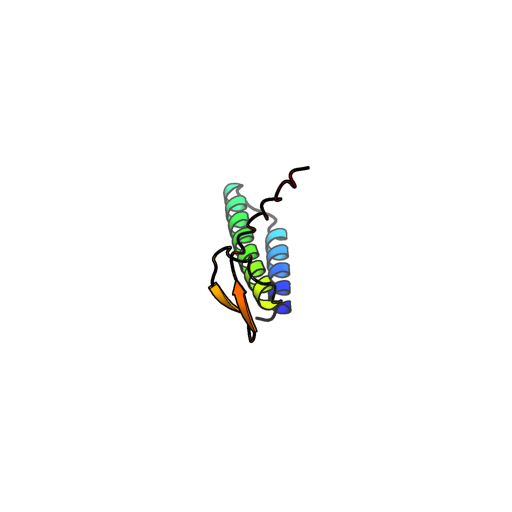0 52.16 86 ALA A O 1
ATOM 678 N N . ARG A 1 87 ? -37.219 41.731 13.579 1.00 47.81 87 ARG A N 1
ATOM 679 C CA . ARG A 1 87 ? -37.828 43.007 13.206 1.00 47.81 87 ARG A CA 1
ATOM 680 C C . ARG A 1 87 ? -37.637 43.967 14.380 1.00 47.81 87 ARG A C 1
ATOM 682 O O . ARG A 1 87 ? -38.025 43.624 15.495 1.00 47.81 87 ARG A O 1
ATOM 689 N N . GLY A 1 88 ? -37.080 45.135 14.091 1.00 39.78 88 GLY A N 1
ATOM 690 C CA . GLY A 1 88 ? -36.976 46.299 14.965 1.00 39.78 88 GLY A CA 1
ATOM 691 C C . GLY A 1 88 ? -36.531 47.473 14.124 1.00 39.78 88 GLY A C 1
ATOM 692 O O . GLY A 1 88 ? -35.357 47.432 13.702 1.00 39.78 88 GLY A O 1
#

Mean predicted aligned error: 14.28 Å

Sequence (88 aa):
MSAIQIANEMRAAARDFGRRTRFGDQAEYLEAKDDHCRRMDRLLADLVRAIGTPPPLSIQPGTRRLGARSVQVVIRDRTPQKRVAARG

Solvent-accessible surface area (backbone atoms only — not comparable to full-atom values): 5568 Å² total; per-residue (Å²): 129,54,41,68,56,40,55,50,50,53,54,48,54,53,50,55,56,68,64,62,80,73,64,95,40,72,66,59,41,50,53,54,48,51,53,49,52,57,52,50,54,52,46,48,53,53,30,34,57,54,72,62,49,74,72,82,75,68,88,67,68,46,81,45,75,58,87,96,42,82,46,76,47,72,84,75,81,79,71,75,79,76,77,76,77,77,88,128

Nearest PDB structures (foldseek):
  2crb-assembly1_A  TM=4.578E-01  e=8.809E+00  Mus musculus

Foldseek 3Di:
DALVVLVVVLVVLVVVLVPCPDDVDPVSNVVSVVVSVVVNVVSVVVNCLNVQPDDPDPQDFDWDDRDPDIDGRDDDPPPPPPPPPDDD

Radius of gyration: 23.31 Å; Cα contacts (8 Å, |Δi|>4): 46; chains: 1; bounding box: 59×58×40 Å